Protein AF-A0A449BRR9-F1 (afdb_monomer)

Solvent-accessible surface area (backbone atoms only — not comparable to full-atom values): 8473 Å² total; per-residue (Å²): 135,68,71,67,61,55,54,58,51,52,54,51,54,54,53,58,54,51,55,54,57,53,56,58,56,58,62,62,64,74,72,57,89,81,53,77,89,73,58,52,72,69,60,47,46,71,66,46,70,81,62,71,77,71,59,81,77,55,61,79,45,46,65,57,55,51,48,51,52,44,33,72,70,38,49,74,41,77,58,21,56,51,53,50,53,52,52,51,49,52,53,51,52,51,50,54,53,48,51,53,52,52,52,54,49,51,54,52,46,47,69,64,46,75,77,37,90,85,52,93,63,64,76,92,56,51,86,77,50,82,80,74,80,80,74,64,86,127

pLDDT: mean 75.04, std 16.01, range [46.09, 97.62]

Sequence (138 aa):
MNKFSFMRRFFKNVVQKNERNIMDRKKVTNVGRGTMLLMSPILFEVKHKEEENSPKTEHIFLAGKTIDFLTQKLFENEFGTSILYLSFFVAYLSLLAHDNKINLLVQKLKFKYSNNMFNVGHPNYKNYLKKRDILGKD

Foldseek 3Di:
DDPVVVVVVVVVVVVVVVVVVVVVVVVVVVVPPPCPVPDDVVRVCVVCVVVPCDDPVCVVCVVVVVVVVCCVPACVDPNVVVVVVVVVVVVVVVVVVVVVVVVVVVVVCCVPPVPDPVDPDDPVCPVVDDDDCVPDDD

Organism: NCBI:txid54757

Secondary structure (DSSP, 8-state):
--HHHHHHHHHHHHHHHHHHHHHHHHHHGGGTTS-TTSS-HHHHHHHHSS-----GGGGGGHHHHHHHHHIIIIISSHHHHHHHHHHHHHHHHHHHHHHHHHHHHHHHHHHHHTT-TT-SS-GGGGGGSPPPTTS---

Mean predicted aligned error: 18.63 Å

Structure (mmCIF, N/CA/C/O backbone):
data_AF-A0A449BRR9-F1
#
_entry.id   AF-A0A449BRR9-F1
#
loop_
_atom_site.group_PDB
_atom_site.id
_atom_site.type_symbol
_atom_site.label_atom_id
_atom_site.label_alt_id
_atom_site.label_comp_id
_atom_site.label_asym_id
_atom_site.label_entity_id
_atom_site.label_seq_id
_atom_site.pdbx_PDB_ins_code
_atom_site.Cartn_x
_atom_site.Cartn_y
_atom_site.Cartn_z
_atom_site.occupancy
_atom_site.B_iso_or_equiv
_atom_site.auth_seq_id
_atom_site.auth_comp_id
_atom_site.auth_asym_id
_atom_site.auth_atom_id
_atom_site.pdbx_PDB_model_num
ATOM 1 N N . MET A 1 1 ? 27.089 1.074 38.211 1.00 47.09 1 MET A N 1
ATOM 2 C CA . MET A 1 1 ? 25.958 0.371 38.869 1.00 47.09 1 MET A CA 1
ATOM 3 C C . MET A 1 1 ? 24.995 -0.147 37.803 1.00 47.09 1 MET A C 1
ATOM 5 O O . MET A 1 1 ? 24.501 0.638 37.004 1.00 47.09 1 MET A O 1
ATOM 9 N N . ASN A 1 2 ? 24.809 -1.469 37.728 1.00 55.34 2 ASN A N 1
ATOM 10 C CA . ASN A 1 2 ? 24.155 -2.157 36.604 1.00 55.34 2 ASN A CA 1
ATOM 11 C C . ASN A 1 2 ? 22.632 -1.944 36.567 1.00 55.34 2 ASN A C 1
ATOM 13 O O . ASN A 1 2 ? 21.912 -2.473 37.408 1.00 55.34 2 ASN A O 1
ATOM 17 N N . LYS A 1 3 ? 22.132 -1.258 35.528 1.00 59.53 3 LYS A N 1
ATOM 18 C CA . LYS A 1 3 ? 20.691 -1.037 35.260 1.00 59.53 3 LYS A CA 1
ATOM 19 C C . LYS A 1 3 ? 19.876 -2.343 35.172 1.00 59.53 3 LYS A C 1
ATOM 21 O O . LYS A 1 3 ? 18.691 -2.363 35.494 1.00 59.53 3 LYS A O 1
ATOM 26 N N . PHE A 1 4 ? 20.523 -3.456 34.821 1.00 66.81 4 PHE A N 1
ATOM 27 C CA . PHE A 1 4 ? 19.898 -4.779 34.725 1.00 66.81 4 PHE A CA 1
ATOM 28 C C . PHE A 1 4 ? 19.463 -5.382 36.071 1.00 66.81 4 PHE A C 1
ATOM 30 O O . PHE A 1 4 ? 18.468 -6.108 36.122 1.00 66.81 4 PHE A O 1
ATOM 37 N N . SER A 1 5 ? 20.161 -5.094 37.176 1.00 68.44 5 SER A N 1
ATOM 38 C CA . SER A 1 5 ? 19.805 -5.674 38.481 1.00 68.44 5 SER A CA 1
ATOM 39 C C . SER A 1 5 ? 18.568 -5.012 39.095 1.00 68.44 5 SER A C 1
ATOM 41 O O . SER A 1 5 ? 17.816 -5.668 39.819 1.00 68.44 5 SER A O 1
ATOM 43 N N . PHE A 1 6 ? 18.321 -3.744 38.759 1.00 72.38 6 PHE A N 1
ATOM 44 C CA . PHE A 1 6 ? 17.151 -2.993 39.207 1.00 72.38 6 PHE A CA 1
ATOM 45 C C . PHE A 1 6 ? 15.864 -3.514 38.561 1.00 72.38 6 PHE A C 1
ATOM 47 O O . PHE A 1 6 ? 14.920 -3.863 39.269 1.00 72.38 6 PHE A O 1
ATOM 54 N N . MET A 1 7 ? 15.862 -3.688 37.235 1.00 71.25 7 MET A N 1
ATOM 55 C CA . MET A 1 7 ? 14.703 -4.224 36.509 1.00 71.25 7 MET A CA 1
ATOM 56 C C . MET A 1 7 ? 14.329 -5.628 36.995 1.00 71.25 7 MET A C 1
ATOM 58 O O . MET A 1 7 ? 13.161 -5.905 37.260 1.00 71.25 7 MET A O 1
ATOM 62 N N . ARG A 1 8 ? 15.320 -6.501 37.224 1.00 74.31 8 ARG A N 1
ATOM 63 C CA . ARG A 1 8 ? 15.068 -7.867 37.713 1.00 74.31 8 ARG A CA 1
ATOM 64 C C . ARG A 1 8 ? 14.435 -7.894 39.110 1.00 74.31 8 ARG A C 1
ATOM 66 O O . ARG A 1 8 ? 13.598 -8.754 39.374 1.00 74.31 8 ARG A O 1
ATOM 73 N N . ARG A 1 9 ? 14.805 -6.962 39.998 1.00 76.50 9 ARG A N 1
ATOM 74 C CA . ARG A 1 9 ? 14.183 -6.822 41.329 1.00 76.50 9 ARG A CA 1
ATOM 75 C C . ARG A 1 9 ? 12.761 -6.269 41.235 1.00 76.50 9 ARG A C 1
ATOM 77 O O . ARG A 1 9 ? 11.887 -6.745 41.953 1.00 76.50 9 ARG A O 1
ATOM 84 N N . PHE A 1 10 ? 12.519 -5.331 40.320 1.00 73.88 10 PHE A N 1
ATOM 85 C CA . PHE A 1 10 ? 11.197 -4.743 40.114 1.00 73.88 10 PHE A CA 1
ATOM 86 C C . PHE A 1 10 ? 10.180 -5.786 39.633 1.00 73.88 10 PHE A C 1
ATOM 88 O O . PHE A 1 10 ? 9.123 -5.940 40.241 1.00 73.88 10 PHE A O 1
ATOM 95 N N . PHE A 1 11 ? 10.540 -6.592 38.627 1.00 72.94 11 PHE A N 1
ATOM 96 C CA . PHE A 1 11 ? 9.678 -7.677 38.144 1.00 72.94 11 PHE A CA 1
ATOM 97 C C . PHE A 1 11 ? 9.391 -8.729 39.220 1.00 72.94 11 PHE A C 1
ATOM 99 O O . PHE A 1 11 ? 8.248 -9.160 39.357 1.00 72.94 11 PHE A O 1
ATOM 106 N N . LYS A 1 12 ? 10.388 -9.101 40.035 1.00 71.69 12 LYS A N 1
ATOM 107 C CA . LYS A 1 12 ? 10.183 -10.059 41.135 1.00 71.69 12 LYS A CA 1
ATOM 108 C C . LYS A 1 12 ? 9.159 -9.554 42.156 1.00 71.69 12 LYS A C 1
ATOM 110 O O . LYS A 1 12 ? 8.286 -10.313 42.564 1.00 71.69 12 LYS A O 1
ATOM 115 N N . ASN A 1 13 ? 9.231 -8.274 42.519 1.00 71.25 13 ASN A N 1
ATOM 116 C CA . ASN A 1 13 ? 8.314 -7.681 43.491 1.00 71.25 13 ASN A CA 1
ATOM 117 C C . ASN A 1 13 ? 6.884 -7.556 42.947 1.00 71.25 13 ASN A C 1
ATOM 119 O O . ASN A 1 13 ? 5.935 -7.771 43.697 1.00 71.25 13 ASN A O 1
ATOM 123 N N . VAL A 1 14 ? 6.713 -7.247 41.656 1.00 70.19 14 VAL A N 1
ATOM 124 C CA . VAL A 1 14 ? 5.383 -7.163 41.025 1.00 70.19 14 VAL A CA 1
ATOM 125 C C . VAL A 1 14 ? 4.722 -8.542 40.945 1.00 70.19 14 VAL A C 1
ATOM 127 O O . VAL A 1 14 ? 3.561 -8.683 41.327 1.00 70.19 14 VAL A O 1
ATOM 130 N N . VAL A 1 15 ? 5.464 -9.571 40.526 1.00 70.19 15 VAL A N 1
ATOM 131 C CA . VAL A 1 15 ? 4.949 -10.949 40.432 1.00 70.19 15 VAL A CA 1
ATOM 132 C C . VAL A 1 15 ? 4.550 -11.482 41.811 1.00 70.19 15 VAL A C 1
ATOM 134 O O . VAL A 1 15 ? 3.432 -11.961 41.988 1.00 70.19 15 VAL A O 1
ATOM 137 N N . GLN A 1 16 ? 5.405 -11.302 42.820 1.00 64.31 16 GLN A N 1
ATOM 138 C CA . GLN A 1 16 ? 5.138 -11.786 44.176 1.00 64.31 16 GLN A CA 1
ATOM 139 C C . GLN A 1 16 ? 3.943 -11.077 44.841 1.00 64.31 16 GLN A C 1
ATOM 141 O O . GLN A 1 16 ? 3.228 -11.672 45.650 1.00 64.31 16 GLN A O 1
ATOM 146 N N . LYS A 1 17 ? 3.692 -9.807 44.495 1.00 60.00 17 LYS A N 1
ATOM 147 C CA . LYS A 1 17 ? 2.523 -9.059 44.981 1.00 60.00 17 LYS A CA 1
ATOM 148 C C . LYS A 1 17 ? 1.222 -9.545 44.325 1.00 60.00 17 LYS A C 1
ATOM 150 O O . LYS A 1 17 ? 0.187 -9.568 44.987 1.00 60.00 17 LYS A O 1
ATOM 155 N N . ASN A 1 18 ? 1.283 -9.993 43.070 1.00 56.75 18 ASN A N 1
ATOM 156 C CA . ASN A 1 18 ? 0.135 -10.565 42.364 1.00 56.75 18 ASN A CA 1
ATOM 157 C C . ASN A 1 18 ? -0.269 -11.944 42.909 1.00 56.75 18 ASN A C 1
ATOM 159 O O . ASN A 1 18 ? -1.458 -12.213 43.060 1.00 56.75 18 ASN A O 1
ATOM 163 N N . GLU A 1 19 ? 0.693 -12.794 43.276 1.00 56.97 19 GLU A N 1
ATOM 164 C CA . GLU A 1 19 ? 0.402 -14.123 43.838 1.00 56.97 19 GLU A CA 1
ATOM 165 C C . GLU A 1 19 ? -0.321 -14.052 45.192 1.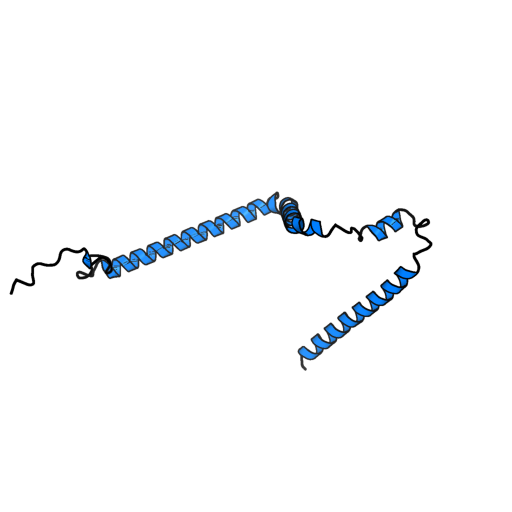00 56.97 19 GLU A C 1
ATOM 167 O O . GLU A 1 19 ? -1.257 -14.817 45.439 1.00 56.97 19 GLU A O 1
ATOM 172 N N . ARG A 1 20 ? 0.046 -13.088 46.050 1.00 56.44 20 ARG A N 1
ATOM 173 C CA . ARG A 1 20 ? -0.632 -12.869 47.342 1.00 56.44 20 ARG A CA 1
ATOM 174 C C . ARG A 1 20 ? -2.088 -12.423 47.162 1.00 56.44 20 ARG A C 1
ATOM 176 O O . ARG A 1 20 ? -2.972 -12.984 47.801 1.00 56.44 20 ARG A O 1
ATOM 183 N N . ASN A 1 21 ? -2.355 -11.521 46.213 1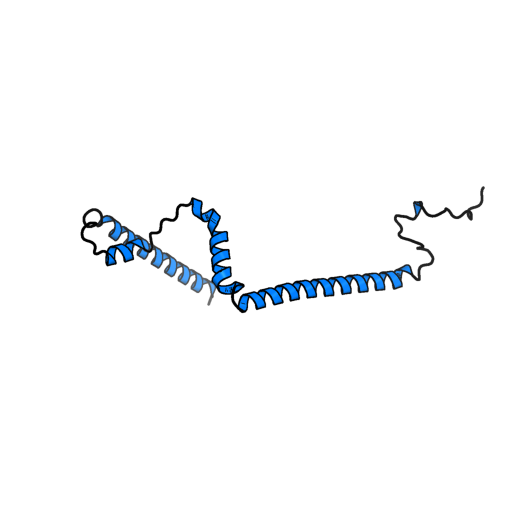.00 55.25 21 ASN A N 1
ATOM 184 C CA . ASN A 1 21 ? -3.718 -11.077 45.893 1.00 55.25 21 ASN A CA 1
ATOM 185 C C . ASN A 1 21 ? -4.622 -12.213 45.375 1.00 55.25 21 ASN A C 1
ATOM 187 O O . ASN A 1 21 ? -5.831 -12.199 45.605 1.00 55.25 21 ASN A O 1
ATOM 191 N N . ILE A 1 22 ? -4.059 -13.209 44.683 1.00 56.72 22 ILE A N 1
ATOM 192 C CA . ILE A 1 22 ? -4.819 -14.361 44.173 1.00 56.72 22 ILE A CA 1
ATOM 193 C C . ILE A 1 22 ? -5.171 -15.339 45.305 1.00 56.72 22 ILE A C 1
ATOM 195 O O . ILE A 1 22 ? -6.273 -15.894 45.316 1.00 56.72 22 ILE A O 1
ATOM 199 N N . MET A 1 23 ? -4.272 -15.542 46.276 1.00 52.31 23 MET A N 1
ATOM 200 C CA . MET A 1 23 ? -4.546 -16.404 47.432 1.00 52.31 23 MET A CA 1
ATOM 201 C C . MET A 1 23 ? -5.623 -15.832 48.359 1.00 52.31 23 MET A C 1
ATOM 203 O O . MET A 1 23 ? -6.472 -16.593 48.827 1.00 52.31 23 MET A O 1
ATOM 207 N N . ASP A 1 24 ? -5.642 -14.516 48.575 1.00 52.38 24 ASP A N 1
ATOM 208 C CA . ASP A 1 24 ? -6.664 -13.882 49.417 1.00 52.38 24 ASP A CA 1
ATOM 209 C C . ASP A 1 24 ? -8.055 -13.924 48.760 1.00 52.38 24 ASP A C 1
ATOM 211 O O . ASP A 1 24 ? -9.050 -14.200 49.432 1.00 52.38 24 ASP A O 1
ATOM 215 N N . ARG A 1 25 ? -8.137 -13.806 47.425 1.00 51.12 25 ARG A N 1
ATOM 216 C CA . ARG A 1 25 ? -9.398 -13.988 46.676 1.00 51.12 25 ARG A CA 1
ATOM 217 C C . ARG A 1 25 ? -9.964 -15.410 46.786 1.00 51.12 25 ARG A C 1
ATOM 219 O O . ARG A 1 25 ? -11.179 -15.570 46.866 1.00 51.12 25 ARG A O 1
ATOM 226 N N . LYS A 1 26 ? -9.112 -16.441 46.855 1.00 49.94 26 LYS A N 1
ATOM 227 C CA . LYS A 1 26 ? -9.544 -17.847 47.011 1.00 49.94 26 LYS A CA 1
ATOM 228 C C . LYS A 1 26 ? -10.126 -18.174 48.390 1.00 49.94 26 LYS A C 1
ATOM 230 O O . LYS A 1 26 ? -10.874 -19.139 48.508 1.00 49.94 26 LYS A O 1
ATOM 235 N N . LYS A 1 27 ? -9.807 -17.406 49.438 1.00 47.69 27 LYS A N 1
ATOM 236 C CA . LYS A 1 27 ? -10.401 -17.614 50.772 1.00 47.69 27 LYS A CA 1
ATOM 237 C C . LYS A 1 27 ? -11.824 -17.060 50.876 1.00 47.69 27 LYS A C 1
ATOM 239 O O . LYS A 1 27 ? -12.635 -17.621 51.606 1.00 47.69 27 LYS A O 1
ATOM 244 N N . VAL A 1 28 ? -12.154 -16.021 50.109 1.00 51.03 28 VAL A N 1
ATOM 245 C CA . VAL A 1 28 ? -13.488 -15.391 50.118 1.00 51.03 28 VAL A CA 1
ATOM 246 C C . VAL A 1 28 ? -14.525 -16.226 49.356 1.00 51.03 28 VAL A C 1
ATOM 248 O O . VAL A 1 28 ? -15.704 -16.224 49.706 1.00 51.03 28 VAL A O 1
ATOM 251 N N . THR A 1 29 ? -14.109 -17.008 48.356 1.00 49.69 29 THR A N 1
ATOM 252 C CA . THR A 1 29 ? -15.028 -17.823 47.543 1.00 49.69 29 THR A CA 1
ATOM 253 C C . THR A 1 29 ? -15.620 -19.026 48.287 1.00 49.69 29 THR A C 1
ATOM 255 O O . THR A 1 29 ? -16.721 -19.455 47.948 1.00 49.69 29 THR A O 1
ATOM 258 N N . ASN A 1 30 ? -14.964 -19.538 49.336 1.00 46.09 30 ASN A N 1
ATOM 259 C CA . ASN A 1 30 ? -15.427 -20.730 50.066 1.00 46.09 30 ASN A CA 1
ATOM 260 C C . ASN A 1 30 ? -16.450 -20.458 51.186 1.00 46.09 30 ASN A C 1
ATOM 262 O O . ASN A 1 30 ? -17.021 -21.403 51.721 1.00 46.09 30 ASN A O 1
ATOM 266 N N . VAL A 1 31 ? -16.729 -19.193 51.521 1.00 48.78 31 VAL A N 1
ATOM 267 C CA . VAL A 1 31 ? -17.713 -18.819 52.564 1.00 48.78 31 VAL A CA 1
ATOM 268 C C . VAL A 1 31 ? -19.130 -18.631 51.982 1.00 48.78 31 VAL A C 1
ATOM 270 O O . VAL A 1 31 ? -20.114 -18.559 52.709 1.00 48.78 31 VAL A O 1
ATOM 273 N N . GLY A 1 32 ? -19.273 -18.598 50.652 1.00 46.59 32 GLY A N 1
ATOM 274 C CA . GLY A 1 32 ? -20.494 -18.150 49.967 1.00 46.59 32 GLY A CA 1
ATOM 275 C C . GLY A 1 32 ? -21.556 -19.205 49.638 1.00 46.59 32 GLY A C 1
ATOM 276 O O . GLY A 1 32 ? -22.477 -18.890 48.891 1.00 46.59 32 GLY A O 1
ATOM 277 N N . ARG A 1 33 ? -21.463 -20.447 50.137 1.00 47.78 33 ARG A N 1
ATOM 278 C CA . ARG A 1 33 ? -22.428 -21.513 49.777 1.00 47.78 33 ARG A CA 1
ATOM 279 C C . ARG A 1 33 ? -23.783 -21.440 50.504 1.00 47.78 33 ARG A C 1
ATOM 281 O O . ARG A 1 33 ? -24.667 -22.213 50.160 1.00 47.78 33 ARG A O 1
ATOM 288 N N . GLY A 1 34 ? -23.966 -20.528 51.466 1.00 47.38 34 GLY A N 1
ATOM 289 C CA . GLY A 1 34 ? -25.174 -20.471 52.313 1.00 47.38 34 GLY A CA 1
ATOM 290 C C . GLY A 1 34 ? -25.950 -19.147 52.344 1.00 47.38 34 GLY A C 1
ATOM 291 O O . GLY A 1 34 ? -26.995 -19.092 52.978 1.00 47.38 34 GLY A O 1
ATOM 292 N N . THR A 1 35 ? -25.482 -18.079 51.688 1.00 52.28 35 THR A N 1
ATOM 293 C CA . THR A 1 35 ? -26.058 -16.717 51.824 1.00 52.28 35 THR A CA 1
ATOM 294 C C . THR A 1 35 ? -26.564 -16.109 50.513 1.00 52.28 35 THR A C 1
ATOM 296 O O . THR A 1 35 ? -26.944 -14.940 50.477 1.00 52.28 35 THR A O 1
ATOM 299 N N . MET A 1 36 ? -26.616 -16.894 49.432 1.00 52.66 36 MET A N 1
ATOM 300 C CA . MET A 1 36 ? -26.959 -16.410 48.085 1.00 52.66 36 MET A CA 1
ATOM 301 C C . MET A 1 36 ? -28.383 -15.829 47.976 1.00 52.66 36 MET A C 1
ATOM 303 O O . MET A 1 36 ? -28.642 -15.026 47.089 1.00 52.66 36 MET A O 1
ATOM 307 N N . LEU A 1 37 ? -29.282 -16.168 48.907 1.00 55.12 37 LEU A N 1
ATOM 308 C CA . LEU A 1 37 ? -30.667 -15.679 48.936 1.00 55.12 37 LEU A CA 1
ATOM 309 C C . LEU A 1 37 ? -30.857 -14.336 49.671 1.00 55.12 37 LEU A C 1
ATOM 311 O O . LEU A 1 37 ? -31.948 -13.780 49.621 1.00 55.12 37 LEU A O 1
ATOM 315 N N . LEU A 1 38 ? -29.829 -13.811 50.354 1.00 55.44 38 LEU A N 1
ATOM 316 C CA . LEU A 1 38 ? -29.914 -12.559 51.131 1.00 55.44 38 LEU A CA 1
ATOM 317 C C . LEU A 1 38 ? -29.099 -11.402 50.529 1.00 55.44 38 LEU A C 1
ATOM 319 O O . LEU A 1 38 ? -29.019 -10.327 51.124 1.00 55.44 38 LEU A O 1
ATOM 323 N N . MET A 1 39 ? -28.473 -11.594 49.364 1.00 58.72 39 MET A N 1
ATOM 32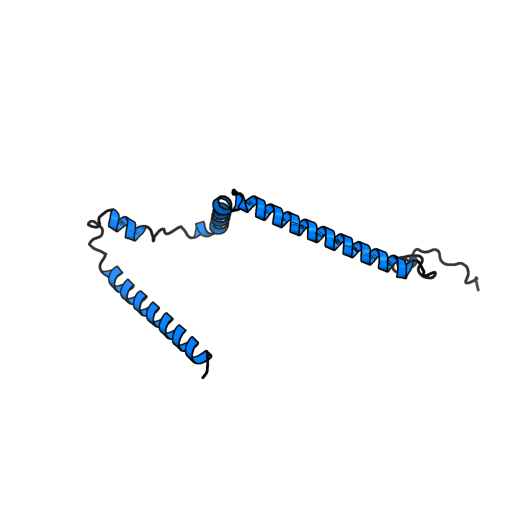4 C CA . MET A 1 39 ? -27.777 -10.507 48.674 1.00 58.72 39 MET A CA 1
ATOM 325 C C . MET A 1 39 ? -28.792 -9.583 47.994 1.00 58.72 39 MET A C 1
ATOM 327 O O . MET A 1 39 ? -29.646 -10.038 47.237 1.00 58.72 39 MET A O 1
ATOM 331 N N . SER A 1 40 ? -28.693 -8.275 48.252 1.00 60.47 40 SER A N 1
ATOM 332 C CA . SER A 1 40 ? -29.519 -7.279 47.567 1.00 60.47 40 SER A CA 1
ATOM 333 C C . SER A 1 40 ? -29.251 -7.307 46.051 1.00 60.47 40 SER A C 1
ATOM 335 O O . SER A 1 40 ? -28.117 -7.587 45.648 1.00 60.47 40 SER A O 1
ATOM 337 N N . PRO A 1 41 ? -30.241 -6.981 45.193 1.00 65.56 41 PRO A N 1
ATOM 338 C CA . PRO A 1 41 ? -30.083 -7.008 43.731 1.00 65.56 41 PRO A CA 1
ATOM 339 C C . PRO A 1 41 ? -28.883 -6.189 43.232 1.00 65.56 41 PRO A C 1
ATOM 341 O O . PRO A 1 41 ? -28.219 -6.558 42.271 1.00 65.56 41 PRO A O 1
ATOM 344 N N . ILE A 1 42 ? -28.541 -5.125 43.962 1.00 69.00 42 ILE A N 1
ATOM 345 C CA . ILE A 1 42 ? -27.382 -4.262 43.710 1.00 69.00 42 ILE A CA 1
ATOM 346 C C . ILE A 1 42 ? -26.066 -5.026 43.926 1.00 69.00 42 ILE A C 1
ATOM 348 O O . ILE A 1 42 ? -25.139 -4.929 43.127 1.00 69.00 42 ILE A O 1
ATOM 352 N N . LEU A 1 43 ? -25.978 -5.809 45.003 1.00 62.44 43 LEU A N 1
ATOM 353 C CA . LEU A 1 43 ? -24.786 -6.587 45.337 1.00 62.44 43 LEU A CA 1
ATOM 354 C C . LEU A 1 43 ? -24.640 -7.819 44.430 1.00 62.44 43 LEU A C 1
ATOM 356 O O . LEU A 1 43 ? -23.523 -8.258 44.163 1.00 62.44 43 LEU A O 1
ATOM 360 N N . PHE A 1 44 ? -25.764 -8.349 43.941 1.00 67.25 44 PHE A N 1
ATOM 361 C CA . PHE A 1 44 ? -25.817 -9.398 42.924 1.00 67.25 44 PHE A CA 1
ATOM 362 C C . PHE A 1 44 ? -25.326 -8.881 41.562 1.00 67.25 44 PHE A C 1
ATOM 364 O O . PHE A 1 44 ? -24.445 -9.494 40.962 1.00 67.25 44 PHE A O 1
ATOM 371 N N . GLU A 1 45 ? -25.796 -7.712 41.114 1.00 64.56 45 GLU A N 1
ATOM 372 C CA . GLU A 1 45 ? -25.324 -7.081 39.874 1.00 64.56 45 GLU A CA 1
ATOM 373 C C . GLU A 1 45 ? -23.826 -6.770 39.902 1.00 64.56 45 GLU A C 1
ATOM 375 O O . GLU A 1 45 ? -23.123 -7.069 38.945 1.00 64.56 45 GLU A O 1
ATOM 380 N N . VAL A 1 46 ? -23.307 -6.189 40.988 1.00 66.25 46 VAL A N 1
ATOM 381 C CA . VAL A 1 46 ? -21.875 -5.848 41.083 1.00 66.25 46 VAL A CA 1
ATOM 382 C C . VAL A 1 46 ? -20.994 -7.101 41.035 1.00 66.25 46 VAL A C 1
ATOM 384 O O . VAL A 1 46 ? -19.895 -7.054 40.491 1.00 66.25 46 VAL A O 1
ATOM 387 N N . LYS A 1 47 ? -21.473 -8.229 41.570 1.00 61.06 47 LYS A N 1
ATOM 388 C CA . LYS A 1 47 ? -20.716 -9.486 41.596 1.00 61.06 47 LYS A CA 1
ATOM 389 C C . LYS A 1 47 ? -20.799 -10.268 40.281 1.00 61.06 47 LYS A C 1
ATOM 391 O O . LYS A 1 47 ? -19.866 -11.000 39.973 1.00 61.06 47 LYS A O 1
ATOM 396 N N . HIS A 1 48 ? -21.879 -10.101 39.517 1.00 59.81 48 HIS A N 1
ATOM 397 C CA . HIS A 1 48 ? -22.133 -10.877 38.299 1.00 59.81 48 HIS A CA 1
ATOM 398 C C . HIS A 1 48 ? -22.041 -10.079 36.990 1.00 59.81 48 HIS A C 1
ATOM 400 O O . HIS A 1 48 ? -22.046 -10.690 35.929 1.00 59.81 48 HIS A O 1
ATOM 406 N N . LYS A 1 49 ? -21.863 -8.749 37.033 1.00 58.25 49 LYS A N 1
ATOM 407 C CA . LYS A 1 49 ? -21.559 -7.926 35.842 1.00 58.25 49 LYS A CA 1
ATOM 408 C C . LYS A 1 49 ? -20.232 -8.291 35.172 1.00 58.25 49 LYS A C 1
ATOM 410 O O . LYS A 1 49 ? -20.093 -8.102 33.972 1.00 58.25 49 LYS A O 1
ATOM 415 N N . GLU A 1 50 ? -19.261 -8.802 35.928 1.00 58.44 50 GLU A N 1
ATOM 416 C CA . GLU A 1 50 ? -17.966 -9.243 35.382 1.00 58.44 50 GLU A CA 1
ATOM 417 C C . GLU A 1 50 ? -17.954 -10.734 34.993 1.00 58.44 50 GLU A C 1
ATOM 419 O O . GLU A 1 50 ? -17.068 -11.173 34.263 1.00 58.44 50 GLU A O 1
ATOM 424 N N . GLU A 1 51 ? -18.937 -11.518 35.449 1.00 57.62 51 GLU A N 1
ATOM 425 C CA . GLU A 1 51 ? -19.063 -12.959 35.178 1.00 57.62 51 GLU A CA 1
ATOM 426 C C . GLU A 1 51 ? -19.973 -13.243 33.969 1.00 57.62 51 GLU A C 1
ATOM 428 O O . GLU A 1 51 ? -20.703 -14.237 33.940 1.00 57.62 51 GLU A O 1
ATOM 433 N N . GLU A 1 52 ? -19.919 -12.401 32.933 1.00 57.94 52 GLU A N 1
ATOM 434 C CA . GLU A 1 52 ? -20.504 -12.744 31.636 1.00 57.94 52 GLU A CA 1
ATOM 435 C C . GLU A 1 52 ? -19.661 -13.848 30.978 1.00 57.94 52 GLU A C 1
ATOM 437 O O . GLU A 1 52 ? -18.730 -13.613 30.204 1.00 57.94 52 GLU A O 1
ATOM 442 N N . ASN A 1 53 ? -19.986 -15.099 31.313 1.00 57.69 53 ASN A N 1
ATOM 443 C CA . ASN A 1 53 ? -19.474 -16.286 30.636 1.00 57.69 53 ASN A CA 1
ATOM 444 C C . ASN A 1 53 ? -20.068 -16.357 29.223 1.00 57.69 53 ASN A C 1
ATOM 446 O O . ASN A 1 53 ? -20.998 -17.121 28.962 1.00 57.69 53 ASN A O 1
ATOM 450 N N . SER A 1 54 ? -19.522 -15.559 28.305 1.00 63.34 54 SER A N 1
ATOM 451 C CA . SER A 1 54 ? -19.787 -15.737 26.878 1.00 63.34 54 SER A CA 1
ATOM 452 C C . SER A 1 54 ? -19.349 -17.151 26.461 1.00 63.34 54 SER A C 1
ATOM 454 O O . SER A 1 54 ? -18.250 -17.601 26.816 1.00 63.34 54 SER A O 1
ATOM 456 N N . PRO A 1 55 ? -20.204 -17.916 25.764 1.00 64.88 55 PRO A N 1
ATOM 457 C CA . PRO A 1 55 ? -19.861 -19.265 25.348 1.00 64.88 55 PRO A CA 1
ATOM 458 C C . PRO A 1 55 ? -18.633 -19.227 24.431 1.00 64.88 55 PRO A C 1
ATOM 460 O O . PRO A 1 55 ? -18.534 -18.391 23.539 1.00 64.88 55 PRO A O 1
ATOM 463 N N . LYS A 1 56 ? -17.688 -20.161 24.618 1.00 64.31 56 LYS A N 1
ATOM 464 C CA . LYS A 1 56 ? -16.400 -20.200 23.884 1.00 64.31 56 LYS A CA 1
ATOM 465 C C . LYS A 1 56 ? -16.552 -20.224 22.353 1.00 64.31 56 LYS A C 1
ATOM 467 O O . LYS A 1 56 ? -15.613 -19.904 21.631 1.00 64.31 56 LYS A O 1
ATOM 472 N N . THR A 1 57 ? -17.726 -20.598 21.852 1.00 65.75 57 THR A N 1
ATOM 473 C CA . THR A 1 57 ? -18.102 -20.557 20.433 1.00 65.75 57 THR A CA 1
ATOM 474 C C . THR A 1 57 ? -18.269 -19.133 19.889 1.00 65.75 57 THR A C 1
ATOM 476 O O . THR A 1 57 ? -18.128 -18.926 18.688 1.00 65.75 57 THR A O 1
ATOM 479 N N . GLU A 1 58 ? -18.499 -18.130 20.740 1.00 65.12 58 GLU A N 1
ATOM 480 C CA . GLU A 1 58 ? -18.641 -16.726 20.333 1.00 65.12 58 GLU A CA 1
ATOM 481 C C . GLU A 1 58 ? -17.318 -16.032 19.993 1.00 65.12 58 GLU A C 1
ATOM 483 O O . GLU A 1 58 ? -17.324 -14.956 19.394 1.00 65.12 58 GLU A O 1
ATOM 488 N N . HIS A 1 59 ? -16.171 -16.650 20.293 1.00 68.62 59 HIS A N 1
ATOM 489 C CA . HIS A 1 59 ? -14.865 -16.109 19.905 1.00 68.62 59 HIS A CA 1
ATOM 490 C C . HIS A 1 59 ? -14.676 -16.030 18.383 1.00 68.62 59 HIS A C 1
ATOM 492 O O . HIS A 1 59 ? -13.899 -15.205 17.910 1.00 68.62 59 HIS A O 1
ATOM 498 N N . ILE A 1 60 ? -15.418 -16.827 17.606 1.00 76.25 60 ILE A N 1
ATOM 499 C CA . ILE A 1 60 ? -15.414 -16.766 16.134 1.00 76.25 60 ILE A CA 1
ATOM 500 C C . ILE A 1 60 ? -15.945 -15.404 15.652 1.00 76.25 60 ILE A C 1
ATOM 502 O O . ILE A 1 60 ? -15.493 -14.872 14.641 1.00 76.25 60 ILE A O 1
ATOM 506 N N . PHE A 1 61 ? -16.840 -14.786 16.425 1.00 79.38 61 PHE A N 1
ATOM 507 C CA . PHE A 1 61 ? -17.406 -13.471 16.134 1.00 79.38 61 PHE A CA 1
ATOM 508 C C . PHE A 1 61 ? -16.601 -12.320 16.736 1.00 79.38 61 PHE A C 1
ATOM 510 O O . PHE A 1 61 ? -17.001 -11.169 16.588 1.00 79.38 61 PHE A O 1
ATOM 517 N N . LEU A 1 62 ? -15.466 -12.589 17.393 1.00 81.88 62 LEU A N 1
ATOM 518 C CA . LEU A 1 62 ? -14.659 -11.547 18.028 1.00 81.88 62 LEU A CA 1
ATOM 519 C C . LEU A 1 62 ? -14.172 -10.517 17.003 1.00 81.88 62 LEU A C 1
ATOM 521 O O . LEU A 1 62 ? -14.337 -9.322 17.225 1.00 81.88 62 LEU A O 1
ATOM 525 N N . ALA A 1 63 ? -13.653 -10.976 15.859 1.00 82.31 63 ALA A N 1
ATOM 526 C CA . ALA A 1 63 ? -13.230 -10.094 14.773 1.00 82.31 63 ALA A CA 1
ATOM 527 C C . ALA A 1 63 ? -14.407 -9.265 14.227 1.00 82.31 63 ALA A C 1
ATOM 529 O O . ALA A 1 63 ? -14.277 -8.055 14.057 1.00 82.31 63 ALA A O 1
ATOM 530 N N . GLY A 1 64 ? -15.579 -9.884 14.044 1.00 84.25 64 GLY A N 1
ATOM 531 C CA . GLY A 1 64 ? -16.800 -9.193 13.618 1.00 84.25 64 GLY A CA 1
ATOM 532 C C . GLY A 1 64 ? -17.244 -8.112 14.607 1.00 84.25 64 GLY A C 1
ATOM 533 O O . GLY A 1 64 ? -17.410 -6.964 14.211 1.00 84.25 64 GLY A O 1
ATOM 534 N N . LYS A 1 65 ? -17.328 -8.443 15.903 1.00 84.81 65 LYS A N 1
ATOM 535 C CA . LYS A 1 65 ? -17.657 -7.491 16.979 1.00 84.81 65 LYS A CA 1
ATOM 536 C C . LYS A 1 65 ? -16.628 -6.356 17.066 1.00 84.81 65 LYS A C 1
ATOM 538 O O . LYS A 1 65 ? -16.997 -5.211 17.305 1.00 84.81 65 LYS A O 1
ATOM 543 N N . THR A 1 66 ? -15.341 -6.642 16.843 1.00 86.81 66 THR A N 1
ATOM 544 C CA . THR A 1 66 ? -14.302 -5.598 16.840 1.00 86.81 66 THR A CA 1
ATOM 545 C C . THR A 1 66 ? -14.384 -4.684 15.623 1.00 86.81 66 THR A C 1
ATOM 547 O O . THR A 1 66 ? -14.188 -3.482 15.773 1.00 86.81 66 THR A O 1
ATOM 550 N N . ILE A 1 67 ? -14.693 -5.224 14.440 1.00 88.19 67 ILE A N 1
ATOM 551 C CA . ILE A 1 67 ? -14.884 -4.424 13.226 1.00 88.19 67 ILE A CA 1
ATOM 552 C C . ILE A 1 67 ? -16.108 -3.535 13.398 1.00 88.19 67 ILE A C 1
ATOM 554 O O . ILE A 1 67 ? -16.001 -2.343 13.163 1.00 88.19 67 ILE A O 1
ATOM 558 N N . ASP A 1 68 ? -17.225 -4.076 13.881 1.00 87.69 68 ASP A N 1
ATOM 559 C CA . ASP A 1 68 ? -18.450 -3.309 14.121 1.00 87.69 68 ASP A CA 1
ATOM 560 C C . ASP A 1 68 ? -18.227 -2.165 15.129 1.00 87.69 68 ASP A C 1
ATOM 562 O O . ASP A 1 68 ? -18.552 -1.009 14.861 1.00 87.69 68 ASP A O 1
ATOM 566 N N . PHE A 1 69 ? -17.522 -2.440 16.233 1.00 87.56 69 PHE A N 1
ATOM 567 C CA . PHE A 1 69 ? -17.121 -1.403 17.188 1.00 87.56 69 PHE A CA 1
ATOM 568 C C . PHE A 1 69 ? -16.222 -0.322 16.563 1.00 87.56 69 PHE A C 1
ATOM 570 O O . PHE A 1 69 ? -16.393 0.869 16.829 1.00 87.56 69 PHE A O 1
ATOM 577 N N . LEU A 1 70 ? -15.245 -0.717 15.739 1.00 86.06 70 LEU A N 1
ATOM 578 C CA . LEU A 1 70 ? -14.379 0.225 15.025 1.00 86.06 70 LEU A CA 1
ATOM 579 C C . LEU A 1 70 ? -15.166 1.029 13.985 1.00 86.06 70 LEU A C 1
ATOM 581 O O . LEU A 1 70 ? -14.870 2.205 13.785 1.00 86.06 70 LEU A O 1
ATOM 585 N N . THR A 1 71 ? -16.179 0.434 13.363 1.00 88.19 71 THR A N 1
ATOM 586 C CA . THR A 1 71 ? -17.054 1.106 12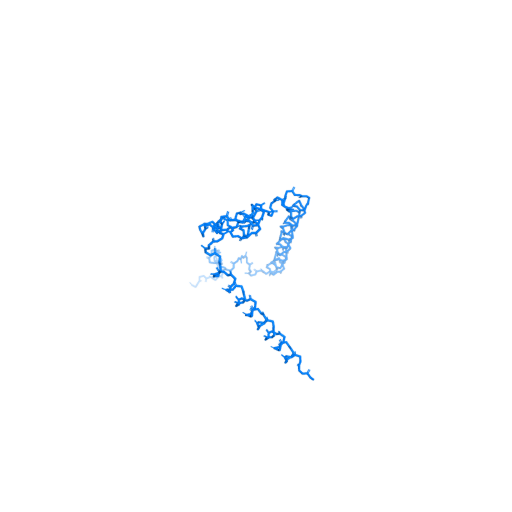.405 1.00 88.19 71 THR A CA 1
ATOM 587 C C . THR A 1 71 ? -17.842 2.217 13.074 1.00 88.19 71 THR A C 1
ATOM 589 O O . THR A 1 71 ? -17.675 3.376 12.700 1.00 88.19 71 THR A O 1
ATOM 592 N N . GLN A 1 72 ? -18.562 1.897 14.146 1.00 87.94 72 GLN A N 1
ATOM 593 C CA . GLN A 1 72 ? -19.369 2.862 14.896 1.00 87.94 72 GLN A CA 1
ATOM 594 C C . GLN A 1 72 ? -18.518 3.972 15.532 1.00 87.94 72 GLN A C 1
ATOM 596 O O . GLN A 1 72 ? -18.939 5.121 15.640 1.00 87.94 72 GLN A O 1
ATOM 601 N N . LYS A 1 73 ? -17.295 3.647 15.977 1.00 86.56 73 LYS A N 1
ATOM 602 C CA . LYS A 1 73 ? -16.443 4.608 16.691 1.00 86.56 73 LYS A CA 1
ATOM 603 C C . LYS A 1 73 ? -15.560 5.456 15.774 1.00 86.56 73 LYS A C 1
ATOM 605 O O . LYS A 1 73 ? -15.309 6.620 16.088 1.00 86.56 73 LYS A O 1
ATOM 610 N N . LEU A 1 74 ? -15.040 4.880 14.690 1.00 86.12 74 LEU A N 1
ATOM 611 C CA . LEU A 1 74 ? -14.029 5.510 13.836 1.00 86.12 74 LEU A CA 1
ATOM 612 C C . LEU A 1 74 ? -14.491 5.676 12.388 1.00 86.12 74 LEU A C 1
ATOM 614 O O . LEU A 1 74 ? -14.331 6.772 11.859 1.00 86.12 74 LEU A O 1
ATOM 618 N N . PHE A 1 75 ? -15.030 4.635 11.743 1.00 86.12 75 PHE A N 1
ATOM 619 C CA . PHE A 1 75 ? -15.296 4.685 10.297 1.00 86.12 75 PHE A CA 1
ATOM 620 C C . PHE A 1 75 ? -16.563 5.453 9.904 1.00 86.12 75 PHE A C 1
ATOM 622 O O . PHE A 1 75 ? -16.589 6.026 8.821 1.00 86.12 75 PHE A O 1
ATOM 629 N N . GLU A 1 76 ? -17.583 5.504 10.758 1.00 85.00 76 GLU A N 1
ATOM 630 C CA . GLU A 1 76 ? -18.818 6.257 10.478 1.00 85.00 76 GLU A CA 1
ATOM 631 C C . GLU A 1 76 ? -18.685 7.764 10.739 1.00 85.00 76 GLU A C 1
ATOM 633 O O . GLU A 1 76 ? -19.503 8.556 10.276 1.00 85.00 76 GLU A O 1
ATOM 638 N N . ASN A 1 77 ? -17.628 8.179 11.437 1.00 86.44 77 ASN A N 1
ATOM 639 C CA . ASN A 1 77 ? -17.355 9.580 11.741 1.00 86.44 77 ASN A CA 1
ATOM 640 C C . ASN A 1 77 ? -16.458 10.232 10.674 1.00 86.44 77 ASN A C 1
ATOM 642 O O . ASN A 1 77 ? -15.909 9.578 9.788 1.00 86.44 77 ASN A O 1
ATOM 646 N N . GLU A 1 78 ? -16.202 11.534 10.818 1.00 82.25 78 GLU A N 1
ATOM 647 C CA . GLU A 1 78 ? -15.254 12.299 9.983 1.00 82.25 78 GLU A CA 1
ATOM 648 C C . GLU A 1 78 ? -13.823 11.717 9.991 1.00 82.25 78 GLU A C 1
ATOM 650 O O . GLU A 1 78 ? -13.017 11.925 9.081 1.00 82.25 78 GLU A O 1
ATOM 655 N N . PHE A 1 79 ? -13.489 10.931 11.014 1.00 88.44 79 PHE A N 1
ATOM 656 C CA . PHE A 1 79 ? -12.224 10.206 11.060 1.00 88.44 79 PHE A CA 1
ATOM 657 C C . PHE A 1 79 ? -12.163 9.076 10.017 1.00 88.44 79 PHE A C 1
ATOM 659 O O . PHE A 1 79 ? -11.100 8.799 9.459 1.00 88.44 79 PHE A O 1
ATOM 666 N N . GLY A 1 80 ? -13.300 8.463 9.688 1.00 86.81 80 GLY A N 1
ATOM 667 C CA . GLY A 1 80 ? -13.414 7.431 8.665 1.00 86.81 80 GLY A CA 1
ATOM 668 C C . GLY A 1 80 ? -13.118 7.962 7.272 1.00 86.81 80 GLY A C 1
ATOM 669 O O . GLY A 1 80 ? -12.354 7.347 6.527 1.00 86.81 80 GLY A O 1
ATOM 670 N N . THR A 1 81 ? -13.624 9.154 6.945 1.00 89.31 81 THR A N 1
ATOM 671 C CA . THR A 1 81 ? -13.299 9.822 5.675 1.00 89.31 81 THR A CA 1
ATOM 672 C C . THR A 1 81 ? -11.814 10.185 5.597 1.00 89.31 81 THR A C 1
ATOM 674 O O . THR A 1 81 ? -11.203 10.033 4.542 1.00 89.31 81 THR A O 1
ATOM 677 N N . SER A 1 82 ? -11.186 10.547 6.720 1.00 90.44 82 SER A N 1
ATOM 678 C CA . SER A 1 82 ? -9.736 10.783 6.797 1.00 90.44 82 SER A CA 1
ATOM 679 C C . SER A 1 82 ? -8.913 9.515 6.523 1.00 90.44 82 SER A C 1
ATOM 681 O O . SER A 1 82 ? -7.940 9.560 5.767 1.00 90.44 82 SER A O 1
ATOM 683 N N . ILE A 1 83 ? -9.316 8.364 7.077 1.00 91.94 83 ILE A N 1
ATOM 684 C CA . ILE A 1 83 ? -8.688 7.064 6.775 1.00 91.94 83 ILE A CA 1
ATOM 685 C C . ILE A 1 83 ? -8.869 6.707 5.294 1.00 91.94 83 ILE A C 1
ATOM 687 O O . ILE A 1 83 ? -7.946 6.204 4.648 1.00 91.94 83 ILE A O 1
ATOM 691 N N . LEU A 1 84 ? -10.040 7.007 4.735 1.00 91.69 84 LEU A N 1
ATOM 692 C CA . LEU A 1 84 ? -10.341 6.778 3.329 1.00 91.69 84 LEU A CA 1
ATOM 693 C C . LEU A 1 84 ? -9.418 7.624 2.432 1.00 91.69 84 LEU A C 1
ATOM 695 O O . LEU A 1 84 ? -8.769 7.075 1.539 1.00 91.69 84 LEU A O 1
ATOM 699 N N . TYR A 1 85 ? -9.239 8.915 2.722 1.00 95.44 85 TYR A N 1
ATOM 700 C CA . TYR A 1 85 ? -8.277 9.756 2.000 1.00 95.44 85 TYR A CA 1
ATOM 701 C C . TYR A 1 85 ? -6.839 9.253 2.118 1.00 95.44 85 TYR A C 1
ATOM 703 O O . TYR A 1 85 ? -6.112 9.250 1.124 1.00 95.44 85 TYR A O 1
ATOM 711 N N . LEU A 1 86 ? -6.434 8.767 3.293 1.00 95.25 86 LEU A N 1
ATOM 712 C CA . LEU A 1 86 ? -5.116 8.163 3.472 1.00 95.25 86 LEU A CA 1
ATOM 713 C C . LEU A 1 86 ? -4.936 6.931 2.570 1.00 95.25 86 LEU A C 1
ATOM 715 O O . LEU A 1 86 ? -3.882 6.764 1.957 1.00 95.25 86 LEU A O 1
ATOM 719 N N . SER A 1 87 ? -5.966 6.093 2.441 1.00 95.31 87 SER A N 1
ATOM 720 C CA . SER A 1 87 ? -5.918 4.911 1.574 1.00 95.31 87 SER A CA 1
ATOM 721 C C . SER A 1 87 ? -5.755 5.284 0.095 1.00 95.31 87 SER A C 1
ATOM 723 O O . SER A 1 87 ? -4.907 4.714 -0.598 1.00 95.31 87 SER A O 1
ATOM 725 N N . PHE A 1 88 ? -6.474 6.310 -0.375 1.00 96.50 88 PHE A N 1
ATOM 726 C CA . PHE A 1 88 ? -6.306 6.835 -1.729 1.00 96.50 88 PHE A CA 1
ATOM 727 C C . PHE A 1 88 ? -4.943 7.476 -1.940 1.00 96.50 88 PHE A C 1
ATOM 729 O O . PHE A 1 88 ? -4.351 7.306 -3.004 1.00 96.50 88 PHE A O 1
ATOM 736 N N . PHE A 1 89 ? -4.405 8.156 -0.931 1.00 96.62 89 PHE A N 1
ATOM 737 C CA . PHE A 1 89 ? -3.064 8.714 -1.009 1.00 96.62 89 PHE A CA 1
ATOM 738 C C . PHE A 1 89 ? -2.006 7.620 -1.197 1.00 96.62 89 PHE A C 1
ATOM 740 O O . PHE A 1 89 ? -1.133 7.756 -2.052 1.00 96.62 89 PHE A O 1
ATOM 747 N N . VAL A 1 90 ? -2.108 6.502 -0.471 1.00 97.62 90 VAL A N 1
ATOM 748 C CA . VAL A 1 90 ? -1.202 5.353 -0.647 1.00 97.62 90 VAL A CA 1
ATOM 749 C C . VAL A 1 90 ? -1.327 4.757 -2.051 1.00 97.62 90 VAL A C 1
ATOM 751 O O . VAL A 1 90 ? -0.309 4.485 -2.692 1.00 97.62 90 VAL A O 1
ATOM 754 N N . ALA A 1 91 ? -2.553 4.593 -2.555 1.00 97.00 91 ALA A N 1
ATOM 755 C CA . ALA A 1 91 ? -2.785 4.103 -3.912 1.00 97.00 91 ALA A CA 1
ATOM 756 C C . ALA A 1 91 ? -2.172 5.040 -4.968 1.00 97.00 91 ALA A C 1
ATOM 758 O O . ALA A 1 91 ? -1.468 4.587 -5.871 1.00 97.00 91 ALA A O 1
ATOM 759 N N . TYR A 1 92 ? -2.366 6.350 -4.809 1.00 97.25 92 TYR A N 1
ATOM 760 C CA . TYR A 1 92 ? -1.784 7.366 -5.680 1.00 97.25 92 TYR A CA 1
ATOM 761 C C . TYR A 1 92 ? -0.250 7.344 -5.652 1.00 97.25 92 TYR A C 1
ATOM 763 O O . TYR A 1 92 ? 0.393 7.371 -6.701 1.00 97.25 92 TYR A O 1
ATOM 771 N N . LEU A 1 93 ? 0.353 7.228 -4.464 1.00 96.50 93 LEU A N 1
ATOM 772 C CA . LEU A 1 93 ? 1.806 7.145 -4.320 1.00 96.50 93 LEU A CA 1
ATOM 773 C C . LEU A 1 93 ? 2.374 5.902 -5.020 1.00 96.50 93 LEU A C 1
ATOM 775 O O . LEU A 1 93 ? 3.431 5.966 -5.648 1.00 96.50 93 LEU A O 1
ATOM 779 N N . SER A 1 94 ? 1.661 4.777 -4.926 1.00 96.25 94 SER A N 1
ATOM 780 C CA . SER A 1 94 ? 2.026 3.531 -5.600 1.00 96.25 94 SER A CA 1
ATOM 781 C C . SER A 1 94 ? 2.002 3.687 -7.121 1.00 96.25 94 SER A C 1
ATOM 783 O O . SER A 1 94 ? 2.960 3.290 -7.788 1.00 96.25 94 SER A O 1
ATOM 785 N N . LEU A 1 95 ? 0.962 4.334 -7.657 1.00 97.06 95 LEU A N 1
ATOM 786 C CA . LEU A 1 95 ? 0.840 4.623 -9.085 1.00 97.06 95 LEU A CA 1
ATOM 787 C C . LEU A 1 95 ? 1.991 5.518 -9.571 1.00 97.06 95 LEU A C 1
ATOM 789 O O . LEU A 1 95 ? 2.685 5.180 -10.526 1.00 97.06 95 LEU A O 1
ATOM 793 N N . LEU A 1 96 ? 2.272 6.605 -8.848 1.00 96.44 96 LEU A N 1
ATOM 794 C CA . LEU A 1 96 ? 3.353 7.531 -9.186 1.00 96.44 96 LEU A CA 1
ATOM 795 C C . LEU A 1 96 ? 4.729 6.845 -9.169 1.00 96.44 96 LEU A C 1
ATOM 797 O O . LEU A 1 96 ? 5.566 7.068 -10.047 1.00 96.44 96 LEU A O 1
ATOM 801 N N . ALA A 1 97 ? 4.982 5.997 -8.170 1.00 96.56 97 ALA A N 1
ATOM 802 C CA . ALA A 1 97 ? 6.223 5.236 -8.078 1.00 96.56 97 ALA A CA 1
ATOM 803 C C . ALA A 1 97 ? 6.361 4.232 -9.234 1.00 96.56 97 ALA A C 1
ATOM 805 O O . ALA A 1 97 ? 7.453 4.056 -9.784 1.00 96.56 97 ALA A O 1
ATOM 806 N N . HIS A 1 98 ? 5.258 3.589 -9.614 1.00 96.75 98 HIS A N 1
ATOM 807 C CA . HIS A 1 98 ? 5.209 2.656 -10.729 1.00 96.75 98 HIS A CA 1
ATOM 808 C C . HIS A 1 98 ? 5.503 3.350 -12.067 1.00 96.75 98 HIS A C 1
ATOM 810 O O . HIS A 1 98 ? 6.378 2.895 -12.810 1.00 96.75 98 HIS A O 1
ATOM 816 N N . ASP A 1 99 ? 4.865 4.488 -12.334 1.00 96.06 99 ASP A N 1
ATOM 817 C CA . ASP A 1 99 ? 5.059 5.243 -13.575 1.00 96.06 99 ASP A CA 1
ATOM 818 C C . ASP A 1 99 ? 6.489 5.777 -13.692 1.00 96.06 99 ASP A C 1
ATOM 820 O O . ASP A 1 99 ? 7.136 5.624 -14.732 1.00 96.06 99 ASP A O 1
ATOM 824 N N . ASN A 1 100 ? 7.049 6.298 -12.596 1.00 96.38 100 ASN A N 1
ATOM 825 C CA . ASN A 1 100 ? 8.449 6.719 -12.552 1.00 96.38 100 ASN A CA 1
ATOM 826 C C . ASN A 1 100 ? 9.412 5.556 -12.824 1.00 96.38 100 ASN A C 1
ATOM 828 O O . ASN A 1 100 ? 10.384 5.709 -13.568 1.00 96.38 100 ASN A O 1
ATOM 832 N N . LYS A 1 101 ? 9.143 4.372 -12.261 1.00 96.75 101 LYS A N 1
ATOM 833 C CA . LYS A 1 101 ? 9.952 3.172 -12.510 1.00 96.75 101 LYS A CA 1
ATOM 834 C C . LYS A 1 101 ? 9.921 2.783 -13.987 1.00 96.75 101 LYS A C 1
ATOM 836 O O . LYS A 1 101 ? 10.980 2.508 -14.553 1.00 96.75 101 LYS A O 1
ATOM 841 N N . ILE A 1 102 ? 8.743 2.767 -14.611 1.00 96.25 102 ILE A N 1
ATOM 842 C CA . ILE A 1 102 ? 8.606 2.459 -16.040 1.00 96.25 102 ILE A CA 1
ATOM 843 C C . ILE A 1 102 ? 9.347 3.496 -16.877 1.00 96.25 102 ILE A C 1
ATOM 845 O O . ILE A 1 102 ? 10.142 3.116 -17.735 1.00 96.25 102 ILE A O 1
ATOM 849 N N . ASN A 1 103 ? 9.155 4.784 -16.602 1.00 96.12 103 ASN A N 1
ATOM 850 C CA . ASN A 1 103 ? 9.784 5.853 -17.368 1.00 96.12 103 ASN A CA 1
ATOM 851 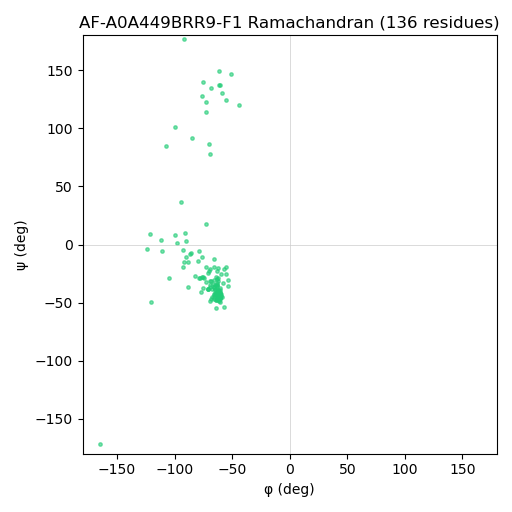C C . ASN A 1 103 ? 11.320 5.751 -17.335 1.00 96.12 103 ASN A C 1
ATOM 853 O O . ASN A 1 103 ? 11.979 5.771 -18.376 1.00 96.12 103 ASN A O 1
ATOM 857 N N . LEU A 1 104 ? 11.899 5.513 -16.153 1.00 95.75 104 LEU A N 1
ATOM 858 C CA . LEU A 1 104 ? 13.341 5.294 -16.005 1.00 95.75 104 LEU A CA 1
ATOM 859 C C . LEU A 1 104 ? 13.827 4.047 -16.755 1.00 95.75 104 LEU A C 1
ATOM 861 O O . LEU A 1 104 ? 14.911 4.060 -17.344 1.00 95.75 104 LEU A O 1
ATOM 865 N N . LEU A 1 105 ? 13.053 2.959 -16.741 1.00 94.81 105 LEU A N 1
ATOM 866 C CA . LEU A 1 105 ? 13.390 1.745 -17.486 1.00 94.81 105 LEU A CA 1
ATOM 867 C C . LEU A 1 105 ? 13.356 1.987 -18.996 1.00 94.81 105 LEU A C 1
ATOM 869 O O . LEU A 1 105 ? 14.300 1.604 -19.686 1.00 94.81 105 LEU A O 1
ATOM 873 N N . VAL A 1 106 ? 12.324 2.663 -19.500 1.00 94.81 106 VAL A N 1
ATOM 874 C CA . VAL A 1 106 ? 12.189 3.026 -20.918 1.00 94.81 106 VAL A CA 1
ATOM 875 C C . VAL A 1 106 ? 13.325 3.947 -21.353 1.00 94.81 106 VAL A C 1
ATOM 877 O O . VAL A 1 106 ? 13.929 3.729 -22.403 1.00 94.81 106 VAL A O 1
ATOM 880 N N . GLN A 1 107 ? 13.698 4.924 -20.527 1.00 94.06 107 GLN A N 1
ATOM 881 C CA . GLN A 1 107 ? 14.820 5.810 -20.817 1.00 94.06 107 GLN A CA 1
ATOM 882 C C . GLN A 1 107 ? 16.147 5.038 -20.896 1.00 94.06 107 GLN A C 1
ATOM 884 O O . GLN A 1 107 ? 16.918 5.217 -21.841 1.00 94.06 107 GLN A O 1
ATOM 889 N N . LYS A 1 108 ? 16.394 4.114 -19.956 1.00 92.50 108 LYS A N 1
ATOM 890 C CA . LYS A 1 108 ? 17.568 3.225 -19.991 1.00 92.50 108 LYS A CA 1
ATOM 891 C C . LYS A 1 108 ? 17.560 2.307 -21.217 1.00 92.50 108 LYS A C 1
ATOM 893 O O . LYS A 1 108 ? 18.607 2.116 -21.833 1.00 92.50 108 LYS A O 1
ATOM 898 N N . LEU A 1 109 ? 16.400 1.763 -21.590 1.00 90.62 109 LEU A N 1
ATOM 899 C CA . LEU A 1 109 ? 16.218 0.955 -22.801 1.00 90.62 109 LEU A CA 1
ATOM 900 C C . LEU A 1 109 ? 16.564 1.765 -24.056 1.00 90.62 109 LEU A C 1
ATOM 902 O O . LEU A 1 109 ? 17.340 1.288 -24.882 1.00 90.62 109 LEU A O 1
ATOM 906 N N . LYS A 1 110 ? 16.060 3.002 -24.162 1.00 89.69 110 LYS A N 1
ATOM 907 C CA . LYS A 1 110 ? 16.341 3.906 -25.283 1.00 89.69 110 LYS A CA 1
ATOM 908 C C . LYS A 1 110 ? 17.842 4.140 -25.436 1.00 89.69 110 LYS A C 1
ATOM 910 O O . LYS A 1 110 ? 18.379 3.872 -26.503 1.00 89.69 110 LYS A O 1
ATOM 915 N N . PHE A 1 111 ? 18.541 4.554 -24.379 1.00 90.06 111 PHE A N 1
ATOM 916 C CA . PHE A 1 111 ? 19.983 4.809 -24.473 1.00 90.06 111 PHE A CA 1
ATOM 917 C C . PHE A 1 111 ? 20.811 3.549 -24.749 1.00 90.06 111 PHE A C 1
ATOM 919 O O . PHE A 1 111 ? 21.789 3.613 -25.490 1.00 90.06 111 PHE A O 1
ATOM 926 N N . LYS A 1 112 ? 20.425 2.397 -24.187 1.00 87.25 112 LYS A N 1
ATOM 927 C CA . LYS A 1 112 ? 21.185 1.149 -24.336 1.00 87.25 112 LYS A CA 1
ATOM 928 C C . LYS A 1 112 ? 20.994 0.477 -25.699 1.00 87.25 112 LYS A C 1
ATOM 930 O O . LYS A 1 112 ? 21.955 -0.066 -26.238 1.00 87.25 112 LYS A O 1
ATOM 935 N N . TYR A 1 113 ? 19.771 0.458 -26.229 1.00 86.31 113 TYR A N 1
ATOM 936 C CA . TYR A 1 113 ? 19.442 -0.316 -27.431 1.00 86.31 113 TYR A CA 1
ATOM 937 C C . TYR A 1 113 ? 19.291 0.538 -28.690 1.00 86.31 113 TYR A C 1
ATOM 939 O O . TYR A 1 113 ? 19.627 0.049 -29.762 1.00 86.31 113 TYR A O 1
ATOM 947 N N . SER A 1 114 ? 18.882 1.809 -28.592 1.00 82.69 114 SER A N 1
ATOM 948 C CA . SER A 1 114 ? 18.678 2.654 -29.784 1.00 82.69 114 SER A CA 1
ATOM 949 C C . SER A 1 114 ? 19.966 2.917 -30.567 1.00 82.69 114 SER A C 1
ATOM 951 O O . SER A 1 114 ? 19.903 3.125 -31.773 1.00 82.69 114 SER A O 1
ATOM 953 N N . ASN A 1 115 ? 21.123 2.901 -29.900 1.00 83.25 115 ASN A N 1
ATOM 954 C CA . ASN A 1 115 ? 22.424 3.155 -30.530 1.00 83.25 115 ASN A CA 1
ATOM 955 C C . ASN A 1 115 ? 23.177 1.864 -30.893 1.00 83.25 115 ASN A C 1
ATOM 957 O O . ASN A 1 115 ? 24.304 1.921 -31.380 1.00 83.25 115 ASN A O 1
ATOM 961 N N . ASN A 1 116 ? 22.591 0.690 -30.639 1.00 81.81 116 ASN A N 1
ATOM 962 C CA . ASN A 1 116 ? 23.248 -0.587 -30.878 1.00 81.81 116 ASN A CA 1
ATOM 963 C C . ASN A 1 116 ? 22.782 -1.199 -32.207 1.00 81.81 116 ASN A C 1
ATOM 965 O O . ASN A 1 116 ? 21.738 -1.843 -32.273 1.00 81.81 116 ASN A O 1
ATOM 969 N N . MET A 1 117 ? 23.604 -1.063 -33.250 1.00 75.62 117 MET A N 1
ATOM 970 C CA . MET A 1 117 ? 23.331 -1.613 -34.588 1.00 75.62 117 MET A CA 1
ATOM 971 C C . MET A 1 117 ? 23.310 -3.153 -34.645 1.00 75.62 117 MET A C 1
ATOM 973 O O . MET A 1 117 ? 22.873 -3.728 -35.642 1.00 75.62 117 MET A O 1
ATOM 977 N N . PHE A 1 118 ? 23.778 -3.840 -33.597 1.00 77.50 118 PHE A N 1
ATOM 978 C CA . PHE A 1 118 ? 23.835 -5.304 -33.540 1.00 77.50 118 PHE A CA 1
ATOM 979 C C . PHE A 1 118 ? 22.591 -5.934 -32.900 1.00 77.50 118 PHE A C 1
ATOM 981 O O . PHE A 1 118 ? 22.317 -7.113 -33.133 1.00 77.50 118 PHE A O 1
ATOM 988 N N . ASN A 1 119 ? 21.813 -5.162 -32.135 1.00 76.62 119 ASN A N 1
ATOM 989 C CA . ASN A 1 119 ? 20.619 -5.644 -31.442 1.00 76.62 119 ASN A CA 1
ATOM 990 C C . ASN A 1 119 ? 19.349 -5.111 -32.116 1.00 76.62 119 ASN A C 1
ATOM 992 O O . ASN A 1 119 ? 18.773 -4.120 -31.683 1.00 76.62 119 ASN A O 1
ATOM 996 N N . VAL A 1 120 ? 18.892 -5.810 -33.159 1.00 79.19 120 VAL A N 1
ATOM 997 C CA . VAL A 1 120 ? 17.648 -5.490 -33.895 1.00 79.19 120 VAL A CA 1
ATOM 998 C C . VAL A 1 120 ? 16.383 -5.831 -33.081 1.00 79.19 120 VAL A C 1
ATOM 1000 O O . VAL A 1 120 ? 15.309 -5.301 -33.340 1.00 79.19 120 VAL A O 1
ATOM 1003 N N . GLY A 1 121 ? 16.496 -6.694 -32.066 1.00 82.19 121 GLY A N 1
ATOM 1004 C CA . GLY A 1 121 ? 15.392 -7.093 -31.190 1.00 82.19 121 GLY A CA 1
ATOM 1005 C C . GLY A 1 121 ? 15.885 -7.775 -29.914 1.00 82.19 121 GLY A C 1
ATOM 1006 O O . GLY A 1 121 ? 17.087 -7.809 -29.639 1.00 82.19 121 GLY A O 1
ATOM 1007 N N . HIS A 1 122 ? 14.964 -8.332 -29.121 1.00 85.50 122 HIS A N 1
ATOM 1008 C CA . HIS A 1 122 ? 15.342 -9.043 -27.898 1.00 85.50 122 HIS A CA 1
ATOM 1009 C C . HIS A 1 122 ? 16.086 -10.357 -28.236 1.00 85.50 122 HIS A C 1
ATOM 1011 O O . HIS A 1 122 ? 15.603 -11.117 -29.082 1.00 85.50 122 HIS A O 1
ATOM 1017 N N . PRO A 1 123 ? 17.215 -10.678 -27.569 1.00 86.38 123 PRO A N 1
ATOM 1018 C CA . PRO A 1 123 ? 18.073 -11.818 -27.916 1.00 86.38 123 PRO A CA 1
ATOM 1019 C C . PRO A 1 123 ? 17.351 -13.167 -28.003 1.00 86.38 123 PRO A C 1
ATOM 1021 O O . PRO A 1 123 ? 17.650 -13.962 -28.891 1.00 86.38 123 PRO A O 1
ATOM 1024 N 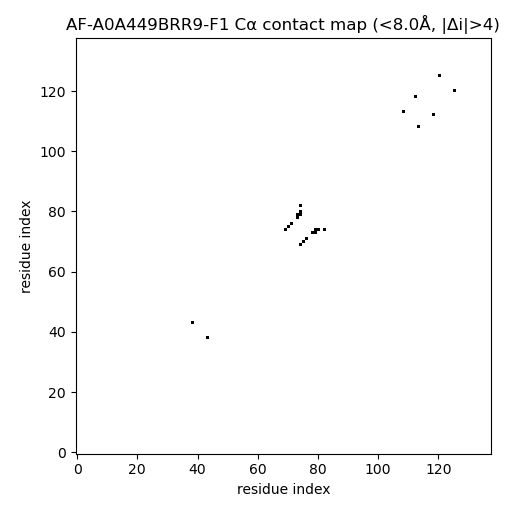N . ASN A 1 124 ? 16.357 -13.404 -27.140 1.00 89.81 124 ASN A N 1
ATOM 1025 C CA . ASN A 1 124 ? 15.579 -14.652 -27.141 1.00 89.81 124 ASN A CA 1
ATOM 1026 C C . ASN A 1 124 ? 14.849 -14.922 -28.466 1.00 89.81 124 ASN A C 1
ATOM 1028 O O . ASN A 1 124 ? 14.586 -16.076 -28.786 1.00 89.81 124 ASN A O 1
ATOM 1032 N N . TYR A 1 125 ? 14.542 -13.884 -29.248 1.00 87.06 125 TYR A N 1
ATOM 1033 C CA . TYR A 1 125 ? 13.831 -14.027 -30.520 1.00 87.06 125 TYR A CA 1
ATOM 1034 C C . TYR A 1 125 ? 14.763 -13.991 -31.734 1.00 87.06 125 TYR A C 1
ATOM 1036 O O . TYR A 1 125 ? 14.297 -13.984 -32.871 1.00 87.06 125 TYR A O 1
ATOM 1044 N N . LYS A 1 126 ? 16.086 -14.012 -31.522 1.00 84.00 126 LYS A N 1
ATOM 1045 C CA . LYS A 1 126 ? 17.079 -13.966 -32.603 1.00 84.00 126 LYS A CA 1
ATOM 1046 C C . LYS A 1 126 ? 16.917 -15.113 -33.606 1.00 84.00 126 LYS A C 1
ATOM 1048 O O . LYS A 1 126 ? 17.155 -14.911 -34.790 1.00 84.00 126 LYS A O 1
ATOM 1053 N N . ASN A 1 127 ? 16.475 -16.286 -33.149 1.00 85.62 127 ASN A N 1
ATOM 1054 C CA . ASN A 1 127 ? 16.301 -17.478 -33.988 1.00 85.62 127 ASN A CA 1
ATOM 1055 C C . ASN A 1 127 ? 15.209 -17.325 -35.059 1.00 85.62 127 ASN A C 1
ATOM 1057 O O . ASN A 1 127 ? 15.224 -18.062 -36.040 1.00 85.62 127 ASN A O 1
ATOM 1061 N N . TYR A 1 128 ? 14.292 -16.369 -34.887 1.00 85.69 128 TYR A N 1
ATOM 1062 C CA . TYR A 1 128 ? 13.222 -16.077 -35.845 1.00 85.69 128 TYR A CA 1
ATOM 1063 C C . TYR A 1 128 ? 13.603 -14.980 -36.848 1.00 85.69 128 TYR A C 1
ATOM 1065 O O . TYR A 1 128 ? 12.836 -14.684 -37.761 1.00 85.69 128 TYR A O 1
ATOM 1073 N N . LEU A 1 129 ? 14.779 -14.360 -36.695 1.00 82.00 129 LEU A N 1
ATOM 1074 C CA . LEU A 1 129 ? 15.276 -13.385 -37.659 1.00 82.00 129 LEU A CA 1
ATOM 1075 C C . LEU A 1 129 ? 15.783 -14.105 -38.911 1.00 82.00 129 LEU A C 1
ATOM 1077 O O . LEU A 1 129 ? 16.457 -15.134 -38.825 1.00 82.00 129 LEU A O 1
ATOM 1081 N N . LYS A 1 130 ? 15.492 -13.531 -40.085 1.00 82.81 130 LYS A N 1
ATOM 1082 C CA . LYS A 1 130 ? 15.986 -14.043 -41.367 1.00 82.81 130 LYS A CA 1
ATOM 1083 C C . LYS A 1 130 ? 17.515 -14.136 -41.316 1.00 82.81 130 LYS A C 1
ATOM 1085 O O . LYS A 1 130 ? 18.193 -13.149 -41.017 1.00 82.81 130 LYS A O 1
ATOM 1090 N N . LYS A 1 131 ? 18.056 -15.328 -41.583 1.00 78.25 131 LYS A N 1
ATOM 1091 C CA . LYS A 1 131 ? 19.506 -15.537 -41.657 1.00 78.25 131 LYS A CA 1
ATOM 1092 C C . LYS A 1 131 ? 20.067 -14.666 -42.783 1.00 78.25 131 LYS A C 1
ATOM 1094 O O . LYS A 1 131 ? 19.447 -14.528 -43.833 1.00 78.25 131 LYS A O 1
ATOM 1099 N N . ARG A 1 132 ? 21.205 -14.017 -42.529 1.00 70.56 132 ARG A N 1
ATOM 1100 C CA . ARG A 1 132 ? 21.880 -13.190 -43.533 1.00 70.56 132 ARG A CA 1
ATOM 1101 C C . ARG A 1 132 ? 22.520 -14.117 -44.575 1.00 70.56 132 ARG A C 1
ATOM 1103 O O . ARG A 1 132 ? 23.382 -14.902 -44.201 1.00 70.56 132 ARG A O 1
ATOM 1110 N N . ASP A 1 133 ? 22.168 -13.964 -45.850 1.00 68.44 133 ASP A N 1
ATOM 1111 C CA . ASP A 1 133 ? 22.710 -14.738 -46.991 1.00 68.44 133 ASP A CA 1
ATOM 1112 C C . ASP A 1 133 ? 24.164 -14.361 -47.369 1.00 68.44 133 ASP A C 1
ATOM 1114 O O . ASP A 1 133 ? 24.623 -14.625 -48.474 1.00 68.44 133 ASP A O 1
ATOM 1118 N N . ILE A 1 134 ? 24.898 -13.690 -46.473 1.00 66.00 134 ILE A N 1
ATOM 1119 C CA . ILE 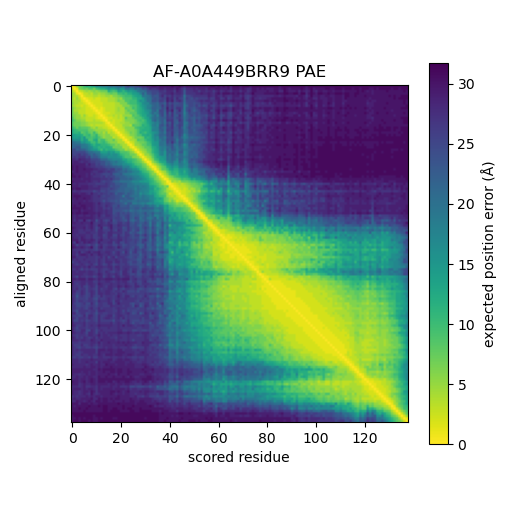A 1 134 ? 26.208 -13.076 -46.771 1.00 66.00 134 ILE A CA 1
ATOM 1120 C C . ILE A 1 134 ? 27.365 -14.066 -46.547 1.00 66.00 134 ILE A C 1
ATOM 1122 O O . ILE A 1 134 ? 28.476 -13.834 -47.011 1.00 66.00 134 ILE A O 1
ATOM 1126 N N . LEU A 1 135 ? 27.120 -15.180 -45.853 1.00 61.62 135 LEU A N 1
ATOM 1127 C CA . LEU A 1 135 ? 28.017 -16.334 -45.887 1.00 61.62 135 LEU A CA 1
ATOM 1128 C C . LEU A 1 135 ? 27.620 -17.143 -47.118 1.00 61.62 135 LEU A C 1
ATOM 1130 O O . LEU A 1 135 ? 26.664 -17.916 -47.081 1.00 61.62 135 LEU A O 1
ATOM 1134 N N . GLY A 1 136 ? 28.289 -16.831 -48.228 1.00 52.38 136 GLY A N 1
ATOM 1135 C CA . GLY A 1 136 ? 28.113 -17.514 -49.498 1.00 52.38 136 GLY A CA 1
ATOM 1136 C C . GLY A 1 136 ? 28.234 -19.024 -49.332 1.00 52.38 136 GLY A C 1
ATOM 1137 O O . GLY A 1 136 ? 28.962 -19.514 -48.474 1.00 52.38 136 GLY A O 1
ATOM 1138 N N . LYS A 1 137 ? 27.466 -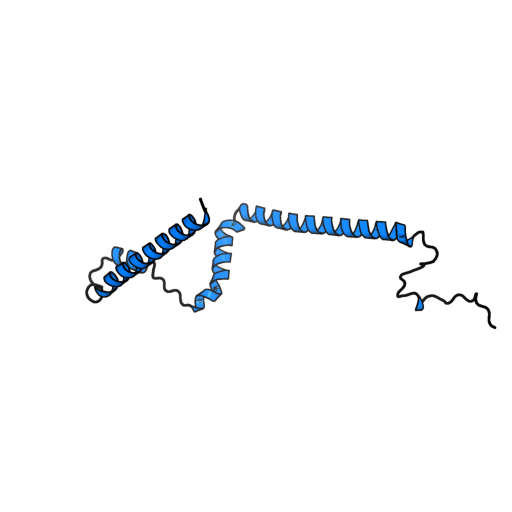19.731 -50.158 1.00 50.88 137 LYS A N 1
ATOM 1139 C CA . LYS A 1 137 ? 27.656 -21.147 -50.459 1.00 50.88 137 LYS A CA 1
ATOM 1140 C C . LYS A 1 137 ? 29.147 -21.411 -50.699 1.00 50.88 137 LYS A C 1
ATOM 1142 O O . LYS A 1 137 ? 29.700 -20.811 -51.621 1.00 50.88 137 LYS A O 1
ATOM 1147 N N . ASP A 1 138 ? 29.734 -22.280 -49.886 1.00 47.62 138 ASP A N 1
ATOM 1148 C CA . ASP A 1 138 ? 30.874 -23.090 -50.319 1.00 47.62 138 ASP A CA 1
ATOM 1149 C C . ASP A 1 138 ? 30.390 -24.107 -51.368 1.00 47.62 138 ASP A C 1
ATOM 1151 O O . ASP A 1 138 ? 29.252 -24.624 -51.210 1.00 47.62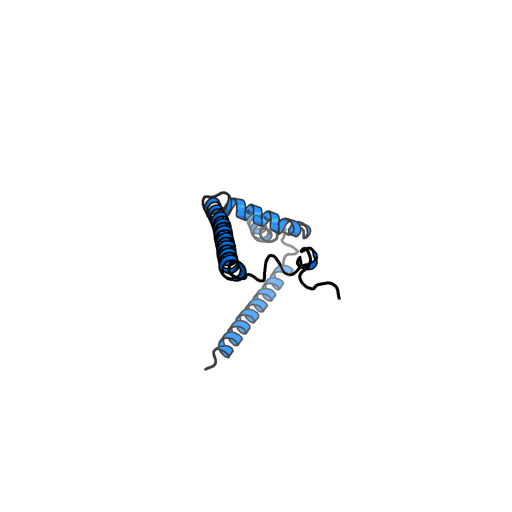 138 ASP A O 1
#

InterPro domains:
  IPR056324 Microprotein domain, apicomplexa 19 [PF23533] (42-135)

Radius of gyration: 36.83 Å; Cα contacts (8 Å, |Δi|>4): 12; chains: 1; bounding box: 62×35×103 Å